Protein AF-A0A2D4YBF6-F1 (afdb_monomer_lite)

Sequence (175 aa):
MKSFKNYISFLILFTAMVSFMSCEDDNNDQEEQVFDCCGNTSLDNLDVNNLDESLGEIVPHEVITVNGDAINDRFFPTNIQFYPNNQVTIFNSNDEIVFSETGYGQNGVIFPDNPNSTSLPEGTYRYIIVVENEQTYVNNGFFCLIKPYNIDDLPEYEGQFTTCVAASQFDPFLL

Structure (mmCIF, N/CA/C/O backbone):
data_AF-A0A2D4YBF6-F1
#
_entry.id   AF-A0A2D4YBF6-F1
#
loop_
_atom_site.group_PDB
_atom_site.id
_atom_site.type_symbol
_atom_site.label_atom_id
_atom_site.label_alt_id
_atom_site.label_comp_id
_atom_site.label_asym_id
_atom_site.label_entity_id
_atom_site.label_seq_id
_atom_site.pdbx_PDB_ins_code
_atom_site.Cartn_x
_atom_site.Cartn_y
_atom_site.Cartn_z
_atom_site.occupancy
_atom_site.B_iso_or_equiv
_atom_site.auth_seq_id
_atom_site.auth_comp_id
_atom_site.auth_asym_id
_atom_site.auth_atom_id
_atom_site.pdbx_PDB_model_num
ATOM 1 N N . MET A 1 1 ? 87.643 26.009 9.757 1.00 39.69 1 MET A N 1
ATOM 2 C CA . MET A 1 1 ? 87.186 24.659 9.367 1.00 39.69 1 MET A CA 1
ATOM 3 C C . MET A 1 1 ? 85.658 24.690 9.305 1.00 39.69 1 MET A C 1
ATOM 5 O O . MET A 1 1 ? 85.047 24.927 10.329 1.00 39.69 1 MET A O 1
ATOM 9 N N . LYS A 1 2 ? 85.106 24.610 8.084 1.00 36.03 2 LYS A N 1
ATOM 10 C CA . LYS A 1 2 ? 83.698 24.404 7.658 1.00 36.03 2 LYS A CA 1
ATOM 11 C C . LYS A 1 2 ? 82.536 25.044 8.463 1.00 36.03 2 LYS A C 1
ATOM 13 O O . LYS A 1 2 ? 82.093 24.515 9.469 1.00 36.03 2 LYS A O 1
ATOM 18 N N . SER A 1 3 ? 82.041 26.150 7.888 1.00 33.44 3 SER A N 1
ATOM 19 C CA . SER A 1 3 ? 80.647 26.623 7.723 1.00 33.44 3 SER A CA 1
ATOM 20 C C . SER A 1 3 ? 79.545 26.022 8.616 1.00 33.44 3 SER A C 1
ATOM 22 O O . SER A 1 3 ? 79.173 24.857 8.479 1.00 33.44 3 SER A O 1
ATOM 24 N N . PHE A 1 4 ? 78.961 26.886 9.454 1.00 42.16 4 PHE A N 1
ATOM 25 C CA . PHE A 1 4 ? 77.664 26.694 10.105 1.00 42.16 4 PHE A CA 1
ATOM 26 C C . PHE A 1 4 ? 76.527 27.092 9.152 1.00 42.16 4 PHE A C 1
ATOM 28 O O . PHE A 1 4 ? 76.627 28.078 8.424 1.00 42.16 4 PHE A O 1
ATOM 35 N N . LYS A 1 5 ? 75.473 26.273 9.155 1.00 40.56 5 LYS A N 1
ATOM 36 C CA . LYS A 1 5 ? 74.318 26.292 8.251 1.00 40.56 5 LYS A CA 1
ATOM 37 C C . LYS A 1 5 ? 73.504 27.592 8.329 1.00 40.56 5 LYS A C 1
ATOM 39 O O . LYS A 1 5 ? 73.222 28.093 9.413 1.00 40.56 5 LYS A O 1
ATOM 44 N N . ASN A 1 6 ? 73.087 28.054 7.150 1.00 41.19 6 ASN A N 1
ATOM 45 C CA . ASN A 1 6 ? 72.164 29.160 6.914 1.00 41.19 6 ASN A CA 1
ATOM 46 C C . ASN A 1 6 ? 70.752 28.846 7.443 1.00 41.19 6 ASN A C 1
ATOM 48 O O . ASN A 1 6 ? 70.200 27.784 7.158 1.00 41.19 6 ASN A O 1
ATOM 52 N N . TYR A 1 7 ? 70.171 29.811 8.155 1.00 51.34 7 TYR A N 1
ATOM 53 C CA . TYR A 1 7 ? 68.724 30.023 8.264 1.00 51.34 7 TYR A CA 1
ATOM 54 C C . TYR A 1 7 ? 68.266 30.936 7.111 1.00 51.34 7 TYR A C 1
ATOM 56 O O . TYR A 1 7 ? 69.125 31.584 6.516 1.00 51.34 7 TYR A O 1
ATOM 64 N N . ILE A 1 8 ? 66.940 31.054 6.897 1.00 42.12 8 ILE A N 1
ATOM 65 C CA . ILE A 1 8 ? 66.211 31.871 5.885 1.00 42.12 8 ILE A CA 1
ATOM 66 C C . ILE A 1 8 ? 65.865 31.021 4.647 1.00 42.12 8 ILE A C 1
ATOM 68 O O . ILE A 1 8 ? 66.748 30.436 4.043 1.00 42.12 8 ILE A O 1
ATOM 72 N N . SER A 1 9 ? 64.633 30.897 4.159 1.00 37.25 9 SER A N 1
ATOM 73 C CA . SER A 1 9 ? 63.312 31.382 4.554 1.00 37.25 9 SER A CA 1
ATOM 74 C C . SER A 1 9 ? 62.290 30.563 3.753 1.00 37.25 9 SER A C 1
ATOM 76 O O . SER A 1 9 ? 62.591 30.065 2.674 1.00 37.25 9 SER A O 1
ATOM 78 N N . PHE A 1 10 ? 61.107 30.436 4.338 1.00 46.28 10 PHE A N 1
ATOM 79 C CA . PHE A 1 10 ? 59.821 30.025 3.784 1.00 46.28 10 PHE A CA 1
ATOM 80 C C . PHE A 1 10 ? 59.633 30.048 2.252 1.00 46.28 10 PHE A C 1
ATOM 82 O O . PHE A 1 10 ? 60.008 31.012 1.588 1.00 46.28 10 PHE A O 1
ATOM 89 N N . LEU A 1 11 ? 58.819 29.074 1.810 1.00 47.69 11 LEU A N 1
ATOM 90 C CA . LEU A 1 11 ? 57.815 29.161 0.736 1.00 47.69 11 LEU A CA 1
ATOM 91 C C . LEU A 1 11 ? 58.164 28.513 -0.618 1.00 47.69 11 LEU A C 1
ATOM 93 O O . LEU A 1 11 ? 58.415 29.230 -1.575 1.00 47.69 11 LEU A O 1
ATOM 97 N N . ILE A 1 12 ? 58.026 27.182 -0.744 1.00 48.16 12 ILE A N 1
ATOM 98 C CA . ILE A 1 12 ? 57.560 26.554 -1.999 1.00 48.16 12 ILE A CA 1
ATOM 99 C C . ILE A 1 12 ? 56.616 25.385 -1.662 1.00 48.16 12 ILE A C 1
ATOM 101 O O . ILE A 1 12 ? 57.020 24.376 -1.093 1.00 48.16 12 ILE A O 1
ATOM 105 N N . LEU A 1 13 ? 55.343 25.622 -1.984 1.00 45.34 13 LEU A N 1
ATOM 106 C CA . LEU A 1 13 ? 54.202 24.723 -2.173 1.00 45.34 13 LEU A CA 1
ATOM 107 C C . LEU A 1 13 ? 54.447 23.209 -2.016 1.00 45.34 13 LEU A C 1
ATOM 109 O O . LEU A 1 13 ? 55.104 22.569 -2.836 1.00 45.34 13 LEU A O 1
ATOM 113 N N . PHE A 1 14 ? 53.765 22.626 -1.030 1.00 47.22 14 PHE A N 1
ATOM 114 C CA . PHE A 1 14 ? 53.514 21.193 -0.920 1.00 47.22 14 PHE A CA 1
ATOM 115 C C . PHE A 1 14 ? 52.507 20.789 -2.010 1.00 47.22 14 PHE A C 1
ATOM 117 O O . PHE A 1 14 ? 51.302 20.745 -1.775 1.00 47.22 14 PHE A O 1
ATOM 124 N N . THR A 1 15 ? 52.979 20.554 -3.235 1.00 44.25 15 THR A N 1
ATOM 125 C CA . THR A 1 15 ? 52.181 19.819 -4.222 1.00 44.25 15 THR A CA 1
ATOM 126 C C . THR A 1 15 ? 52.296 18.348 -3.861 1.00 44.25 15 THR A C 1
ATOM 128 O O . THR A 1 15 ? 53.239 17.656 -4.235 1.00 44.25 15 THR A O 1
ATOM 131 N N . ALA A 1 16 ? 51.358 17.888 -3.034 1.00 44.03 16 ALA A N 1
ATOM 132 C CA . ALA A 1 16 ? 51.121 16.468 -2.879 1.00 44.03 16 ALA A CA 1
ATOM 133 C C . ALA A 1 16 ? 50.748 15.942 -4.267 1.00 44.03 16 ALA A C 1
ATOM 135 O O . ALA A 1 16 ? 49.654 16.192 -4.770 1.00 44.03 16 ALA A O 1
ATOM 136 N N . MET A 1 17 ? 51.698 15.264 -4.902 1.00 53.59 17 MET A N 1
ATOM 137 C CA . MET A 1 17 ? 51.442 14.364 -6.011 1.00 53.59 17 MET A CA 1
ATOM 138 C C . MET A 1 17 ? 50.636 13.206 -5.413 1.00 53.59 17 MET A C 1
ATOM 140 O O . MET A 1 17 ? 51.180 12.169 -5.044 1.00 53.59 17 MET A O 1
ATOM 144 N N . VAL A 1 18 ? 49.343 13.447 -5.184 1.00 54.97 18 VAL A N 1
ATOM 145 C CA . VAL A 1 18 ? 48.384 12.383 -4.931 1.00 54.97 18 VAL A CA 1
ATOM 146 C C . VAL A 1 18 ? 48.296 11.671 -6.261 1.00 54.97 18 VAL A C 1
ATOM 148 O O . VAL A 1 18 ? 47.788 12.213 -7.240 1.00 54.97 18 VAL A O 1
ATOM 151 N N . SER A 1 19 ? 48.917 10.503 -6.312 1.00 42.84 19 SER A N 1
ATOM 152 C CA . SER A 1 19 ? 48.722 9.538 -7.371 1.00 42.84 19 SER A CA 1
ATOM 153 C C . SER A 1 19 ? 47.216 9.367 -7.535 1.00 42.84 19 SER A C 1
ATOM 155 O O . SER A 1 19 ? 46.571 8.736 -6.699 1.00 42.84 19 SER A O 1
ATOM 157 N N . PHE A 1 20 ? 46.644 9.964 -8.579 1.00 49.72 20 PHE A N 1
ATOM 158 C CA . PHE A 1 20 ? 45.359 9.529 -9.093 1.00 49.72 20 PHE A CA 1
ATOM 159 C C . PHE A 1 20 ? 45.615 8.135 -9.650 1.00 49.72 20 PHE A C 1
ATOM 161 O O . PHE A 1 20 ? 45.983 7.967 -10.809 1.00 49.72 20 PHE A O 1
ATOM 168 N N . MET A 1 21 ? 45.521 7.134 -8.778 1.00 52.31 21 MET A N 1
ATOM 169 C CA . MET A 1 21 ? 45.167 5.804 -9.223 1.00 52.31 21 MET A CA 1
ATOM 170 C C . MET A 1 21 ? 43.719 5.946 -9.687 1.00 52.31 21 MET A C 1
ATOM 172 O O . MET A 1 21 ? 42.789 5.904 -8.887 1.00 52.31 21 MET A O 1
ATOM 176 N N . SER A 1 22 ? 43.547 6.266 -10.965 1.00 46.06 22 SER A N 1
ATOM 177 C CA . SER A 1 22 ? 42.303 6.013 -11.665 1.00 46.06 22 SER A CA 1
ATOM 178 C C . SER A 1 22 ? 42.103 4.503 -11.619 1.00 46.06 22 SER A C 1
ATOM 180 O O . SER A 1 22 ? 42.799 3.769 -12.320 1.00 46.06 22 SER A O 1
ATOM 182 N N . CYS A 1 23 ? 41.220 4.027 -10.742 1.00 45.56 23 CYS A N 1
ATOM 183 C CA . CYS A 1 23 ? 40.587 2.745 -10.998 1.00 45.56 23 CYS A CA 1
ATOM 184 C C . CYS A 1 23 ? 39.678 2.974 -12.203 1.00 45.56 23 CYS A C 1
ATOM 186 O O . CYS A 1 23 ? 38.639 3.619 -12.103 1.00 45.56 23 CYS A O 1
ATOM 188 N N . GLU A 1 24 ? 40.156 2.537 -13.357 1.00 54.66 24 GLU A N 1
ATOM 189 C CA . GLU A 1 24 ? 39.341 2.284 -14.533 1.00 54.66 24 GLU A CA 1
ATOM 190 C C . GLU A 1 24 ? 38.717 0.907 -14.281 1.00 54.66 24 GLU A C 1
ATOM 192 O O . GLU A 1 24 ? 39.282 -0.122 -14.642 1.00 54.66 24 GLU A O 1
ATOM 197 N N . ASP A 1 25 ? 37.636 0.894 -13.496 1.00 43.97 25 ASP A N 1
ATOM 198 C CA . ASP A 1 25 ? 36.780 -0.281 -13.341 1.00 43.97 25 ASP A CA 1
ATOM 199 C C . ASP A 1 25 ? 35.767 -0.239 -14.487 1.00 43.97 25 ASP A C 1
ATOM 201 O O . ASP A 1 25 ? 34.694 0.353 -14.378 1.00 43.97 25 ASP A O 1
ATOM 205 N N . ASP A 1 26 ? 36.128 -0.862 -15.608 1.00 53.78 26 ASP A N 1
ATOM 206 C CA . ASP A 1 26 ? 35.169 -1.329 -16.613 1.00 53.78 26 ASP A CA 1
ATOM 207 C C . ASP A 1 26 ? 34.427 -2.557 -16.054 1.00 53.78 26 ASP A C 1
ATOM 209 O O . ASP A 1 26 ? 34.477 -3.650 -16.615 1.00 53.78 26 ASP A O 1
ATOM 213 N N . ASN A 1 27 ? 33.736 -2.389 -14.927 1.00 47.62 27 ASN A N 1
ATOM 214 C CA . ASN A 1 27 ? 32.741 -3.350 -14.485 1.00 47.62 27 ASN A CA 1
ATOM 215 C C . ASN A 1 27 ? 31.390 -2.723 -14.791 1.00 47.62 27 ASN A C 1
ATOM 217 O O . ASN A 1 27 ? 30.869 -1.897 -14.044 1.00 47.62 27 ASN A O 1
ATOM 221 N N . ASN A 1 28 ? 30.820 -3.119 -15.926 1.00 47.56 28 ASN A N 1
ATOM 222 C CA . ASN A 1 28 ? 29.382 -3.035 -16.138 1.00 47.56 28 ASN A CA 1
ATOM 223 C C . ASN A 1 28 ? 28.706 -4.089 -15.242 1.00 47.56 28 ASN A C 1
ATOM 225 O O . ASN A 1 28 ? 28.051 -5.003 -15.735 1.00 47.56 28 ASN A O 1
ATOM 229 N N . ASP A 1 29 ? 28.933 -3.990 -13.933 1.00 51.31 29 ASP A N 1
ATOM 230 C CA . ASP A 1 29 ? 28.129 -4.657 -12.929 1.00 51.31 29 ASP A CA 1
ATOM 231 C C . ASP A 1 29 ? 26.875 -3.793 -12.835 1.00 51.31 29 ASP A C 1
ATOM 233 O O . ASP A 1 29 ? 26.827 -2.795 -12.117 1.00 51.31 29 ASP A O 1
ATOM 237 N N . GLN A 1 30 ? 25.890 -4.103 -13.680 1.00 54.91 30 GLN A N 1
ATOM 238 C CA . GLN A 1 30 ? 24.524 -3.654 -13.447 1.00 54.91 30 GLN A CA 1
ATOM 239 C C . GLN A 1 30 ? 24.183 -4.162 -12.043 1.00 54.91 30 GLN A C 1
ATOM 241 O O . GLN A 1 30 ? 24.070 -5.370 -11.842 1.00 54.91 30 GLN A O 1
ATOM 246 N N . GLU A 1 31 ? 24.155 -3.267 -11.057 1.00 56.97 31 GLU A N 1
ATOM 247 C CA . GLU A 1 31 ? 23.721 -3.590 -9.703 1.00 56.97 31 GLU A CA 1
ATOM 248 C C . GLU A 1 31 ? 22.259 -4.025 -9.829 1.00 56.97 31 GLU A C 1
ATOM 250 O O . GLU A 1 31 ? 21.370 -3.202 -10.040 1.00 56.97 31 GLU A O 1
ATOM 255 N N . GLU A 1 32 ? 22.037 -5.338 -9.862 1.00 63.75 32 GLU A N 1
ATOM 256 C CA . GLU A 1 32 ? 20.716 -5.919 -10.052 1.00 63.75 32 GLU A CA 1
ATOM 257 C C . GLU A 1 32 ? 19.826 -5.435 -8.909 1.00 63.75 32 GLU A C 1
ATOM 259 O O . GLU A 1 32 ? 20.161 -5.598 -7.730 1.00 63.75 32 GLU A O 1
ATOM 264 N N . GLN A 1 33 ? 18.728 -4.758 -9.250 1.00 67.25 33 GLN A N 1
ATOM 265 C CA . GLN A 1 33 ? 17.825 -4.210 -8.253 1.00 67.25 33 GLN A CA 1
ATOM 266 C C . GLN A 1 33 ? 17.085 -5.374 -7.589 1.00 67.25 33 GLN A C 1
ATOM 268 O O . GLN A 1 33 ? 16.104 -5.894 -8.106 1.00 67.25 33 GLN A O 1
ATOM 273 N N . VAL A 1 34 ? 17.587 -5.804 -6.436 1.00 78.62 34 VAL A N 1
ATOM 274 C CA . VAL A 1 34 ? 16.961 -6.852 -5.635 1.00 78.62 34 VAL A CA 1
ATOM 275 C C . VAL A 1 34 ? 15.820 -6.237 -4.823 1.00 78.62 34 VAL A C 1
ATOM 277 O O . VAL A 1 34 ? 16.038 -5.386 -3.956 1.00 78.62 34 VAL A O 1
ATOM 280 N N . PHE A 1 35 ? 14.597 -6.668 -5.109 1.00 82.38 35 PHE A N 1
ATOM 281 C CA . PHE A 1 35 ? 13.375 -6.228 -4.452 1.00 82.38 35 PHE A CA 1
ATOM 282 C C . PHE A 1 35 ? 13.049 -7.093 -3.229 1.00 82.38 35 PHE A C 1
ATOM 284 O O . PHE A 1 35 ? 12.960 -8.320 -3.312 1.00 82.38 35 PHE A O 1
ATOM 291 N N . ASP A 1 36 ? 12.799 -6.438 -2.095 1.00 85.56 36 ASP A N 1
ATOM 292 C CA . ASP A 1 36 ? 12.441 -7.082 -0.826 1.00 85.56 36 ASP A CA 1
ATOM 293 C C . ASP A 1 36 ? 10.949 -6.909 -0.513 1.00 85.56 36 ASP A C 1
ATOM 295 O O . ASP A 1 36 ? 10.547 -6.113 0.333 1.00 85.56 36 ASP A O 1
ATOM 299 N N . CYS A 1 37 ? 10.106 -7.632 -1.248 1.00 85.06 37 CYS A N 1
ATOM 300 C CA . CYS A 1 37 ? 8.650 -7.446 -1.234 1.00 85.06 37 CYS A CA 1
ATOM 301 C C . CYS A 1 37 ? 7.944 -7.995 0.008 1.00 85.06 37 CYS A C 1
ATOM 303 O O . CYS A 1 37 ? 6.777 -7.704 0.227 1.00 85.06 37 CYS A O 1
ATOM 305 N N . CYS A 1 38 ? 8.640 -8.794 0.807 1.00 78.12 38 CYS A N 1
ATOM 306 C CA . CYS A 1 38 ? 8.123 -9.486 1.989 1.00 78.12 38 CYS A CA 1
ATOM 307 C C . CYS A 1 38 ? 9.140 -9.462 3.131 1.00 78.12 38 CYS A C 1
ATOM 309 O O . CYS A 1 38 ? 9.149 -10.355 3.982 1.00 78.12 38 CYS A O 1
ATOM 311 N N . GLY A 1 39 ? 10.045 -8.482 3.115 1.00 71.50 39 GLY A N 1
ATOM 312 C CA . GLY A 1 39 ? 11.054 -8.346 4.149 1.00 71.50 39 GLY A CA 1
ATOM 313 C C . GLY A 1 39 ? 10.421 -8.353 5.538 1.00 71.50 39 GLY A C 1
ATOM 314 O O . GLY A 1 39 ? 9.328 -7.830 5.759 1.00 71.50 39 GLY A O 1
ATOM 315 N N . ASN A 1 40 ? 11.120 -8.927 6.508 1.00 64.44 40 ASN A N 1
ATOM 316 C CA . ASN A 1 40 ? 10.745 -8.697 7.897 1.00 64.44 40 ASN A CA 1
ATOM 317 C C . ASN A 1 40 ? 11.258 -7.315 8.293 1.00 64.44 40 ASN A C 1
ATOM 319 O O . ASN A 1 40 ? 12.393 -6.939 7.974 1.00 64.44 40 ASN A O 1
ATOM 323 N N . THR A 1 41 ? 10.441 -6.538 8.990 1.00 63.34 41 THR A N 1
ATOM 324 C CA . THR A 1 41 ? 10.904 -5.244 9.481 1.00 63.34 41 THR A CA 1
ATOM 325 C C . THR A 1 41 ? 11.733 -5.477 10.743 1.00 63.34 41 THR A C 1
ATOM 327 O O . THR A 1 41 ? 11.435 -6.329 11.570 1.00 63.34 41 THR A O 1
ATOM 330 N N . SER A 1 42 ? 12.736 -4.644 11.025 1.00 59.31 42 SER A N 1
ATOM 331 C CA . SER A 1 42 ? 13.302 -4.620 12.393 1.00 59.31 42 SER A CA 1
ATOM 332 C C . SER A 1 42 ? 12.287 -4.124 13.452 1.00 59.31 42 SER A C 1
ATOM 334 O O . SER A 1 42 ? 12.627 -4.004 14.630 1.00 59.31 42 SER A O 1
ATOM 336 N N . LEU A 1 43 ? 11.051 -3.823 13.030 1.00 61.00 43 LEU A N 1
ATOM 337 C CA . LEU A 1 43 ? 9.900 -3.425 13.827 1.00 61.00 43 LEU A CA 1
ATOM 338 C C . LEU A 1 43 ? 8.886 -4.565 14.014 1.00 61.00 43 LEU A C 1
ATOM 340 O O . LEU A 1 43 ? 7.778 -4.282 14.451 1.00 61.00 43 LEU A O 1
ATOM 344 N N . ASP A 1 44 ? 9.250 -5.835 13.808 1.00 61.31 44 ASP A N 1
ATOM 345 C CA . ASP A 1 44 ? 8.368 -6.985 14.101 1.00 61.31 44 ASP A CA 1
ATOM 346 C C . ASP A 1 44 ? 7.812 -6.965 15.549 1.00 61.31 44 ASP A C 1
ATOM 348 O O . ASP A 1 44 ? 6.771 -7.537 15.851 1.00 61.31 44 ASP A O 1
ATOM 352 N N . ASN A 1 45 ? 8.471 -6.241 16.463 1.00 61.97 45 ASN A N 1
ATOM 353 C CA . ASN A 1 45 ? 7.992 -6.003 17.831 1.00 61.97 45 ASN A CA 1
ATOM 354 C C . ASN A 1 45 ? 6.848 -4.967 17.949 1.00 61.97 45 ASN A C 1
ATOM 356 O O . ASN A 1 45 ? 6.389 -4.713 19.064 1.00 61.97 45 ASN A O 1
ATOM 360 N N . LEU A 1 46 ? 6.442 -4.314 16.855 1.00 72.56 46 LEU A N 1
ATOM 361 C CA . LEU A 1 46 ? 5.321 -3.370 16.804 1.00 72.56 46 LEU A CA 1
ATOM 362 C C . LEU A 1 46 ? 4.025 -3.994 16.299 1.00 72.56 46 LEU A C 1
ATOM 364 O O . LEU A 1 46 ? 2.983 -3.362 16.465 1.00 72.56 46 LEU A O 1
ATOM 368 N N . ASP A 1 47 ? 4.068 -5.184 15.701 1.00 81.69 47 ASP A N 1
ATOM 369 C CA . ASP A 1 47 ? 2.845 -5.837 15.257 1.00 81.69 47 ASP A CA 1
ATOM 370 C C . ASP A 1 47 ? 1.973 -6.194 16.459 1.00 81.69 47 ASP A C 1
ATOM 372 O O . ASP A 1 47 ? 2.404 -6.807 17.441 1.00 81.69 47 ASP A O 1
ATOM 376 N N . VAL A 1 48 ? 0.709 -5.795 16.373 1.00 85.69 48 VAL A N 1
ATOM 377 C CA . VAL A 1 48 ? -0.301 -6.079 17.384 1.00 85.69 48 VAL A CA 1
ATOM 378 C C . VAL A 1 48 ? -1.492 -6.681 16.665 1.00 85.69 48 VAL A C 1
ATOM 380 O O . VAL A 1 48 ? -2.299 -5.956 16.088 1.00 85.69 48 VAL A O 1
ATOM 383 N N . ASN A 1 49 ? -1.623 -8.009 16.721 1.00 83.25 49 ASN A N 1
ATOM 384 C CA . ASN A 1 49 ? -2.813 -8.682 16.213 1.00 83.25 49 ASN A CA 1
ATOM 385 C C . ASN A 1 49 ? -3.845 -8.910 17.329 1.00 83.25 49 ASN A C 1
ATOM 387 O O . ASN A 1 49 ? -3.873 -9.952 17.985 1.00 83.25 49 ASN A O 1
ATOM 391 N N . ASN A 1 50 ? -4.673 -7.898 17.568 1.00 83.31 50 ASN A N 1
ATOM 392 C CA . ASN A 1 50 ? -5.814 -7.946 18.485 1.00 83.31 50 ASN A CA 1
ATOM 393 C C . ASN A 1 50 ? -7.123 -7.507 17.809 1.00 83.31 50 ASN A C 1
ATOM 395 O O . ASN A 1 50 ? -8.071 -7.094 18.484 1.00 83.31 50 ASN A O 1
ATOM 399 N N . LEU A 1 51 ? -7.144 -7.549 16.476 1.00 85.00 51 LEU A N 1
ATOM 400 C CA . LEU A 1 51 ? -8.292 -7.143 15.692 1.00 85.00 51 LEU A CA 1
ATOM 401 C C . LEU A 1 51 ? -9.440 -8.128 15.922 1.00 85.00 51 LEU A C 1
ATOM 403 O O . LEU A 1 51 ? -9.238 -9.338 16.017 1.00 85.00 51 LEU A O 1
ATOM 407 N N . ASP A 1 52 ? -10.666 -7.615 15.987 1.00 83.31 52 ASP A N 1
ATOM 408 C CA . ASP A 1 52 ? -11.835 -8.472 15.821 1.00 83.31 52 ASP A CA 1
ATOM 409 C C . ASP A 1 52 ? -11.922 -8.890 14.345 1.00 83.31 52 ASP A C 1
ATOM 411 O O . ASP A 1 52 ? -12.430 -8.161 13.489 1.00 83.31 52 ASP A O 1
ATOM 415 N N . GLU A 1 53 ? -11.379 -10.067 14.046 1.00 83.38 53 GLU A N 1
ATOM 416 C CA . GLU A 1 53 ? -11.349 -10.670 12.710 1.00 83.38 53 GLU A CA 1
ATOM 417 C C . GLU A 1 53 ? -12.693 -11.307 12.307 1.00 83.38 53 GLU A C 1
ATOM 419 O O . GLU A 1 53 ? -12.770 -12.012 11.302 1.00 83.38 53 GLU A O 1
ATOM 424 N N . SER A 1 54 ? -13.793 -11.062 13.036 1.00 88.06 54 SER A N 1
ATOM 425 C CA . SER A 1 54 ? -15.123 -11.559 12.642 1.00 88.06 54 SER A CA 1
ATOM 426 C C . SER A 1 54 ? -15.590 -11.052 11.270 1.00 88.06 54 SER A C 1
ATOM 428 O O . SER A 1 54 ? -16.425 -11.696 10.632 1.00 88.06 54 SER A O 1
ATOM 430 N N . LEU A 1 55 ? -15.034 -9.928 10.802 1.00 88.12 55 LEU A N 1
ATOM 431 C CA . LEU A 1 55 ? -15.243 -9.376 9.458 1.00 88.12 55 LEU A CA 1
ATOM 432 C C . LEU A 1 55 ? -14.192 -9.848 8.433 1.00 88.12 55 LEU A C 1
ATOM 434 O O . LEU A 1 55 ? -14.359 -9.598 7.240 1.00 88.12 55 LEU A O 1
ATOM 438 N N . GLY A 1 56 ? -13.159 -10.564 8.882 1.00 90.81 56 GLY A N 1
ATOM 439 C CA . GLY A 1 56 ? -12.064 -11.104 8.081 1.00 90.81 56 GLY A CA 1
ATOM 440 C C . GLY A 1 56 ? -10.700 -10.505 8.435 1.00 90.81 56 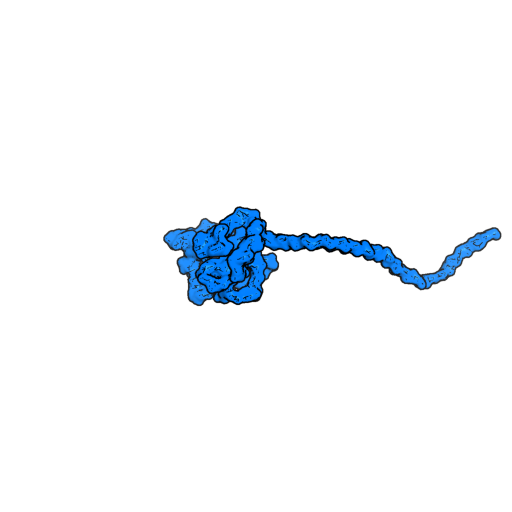GLY A C 1
ATOM 441 O O . GLY A 1 56 ? -10.588 -9.327 8.750 1.00 90.81 56 GLY A O 1
ATOM 442 N N . GLU A 1 57 ? -9.651 -11.319 8.341 1.00 90.88 57 GLU A N 1
ATOM 443 C CA . GLU A 1 57 ? -8.263 -10.892 8.556 1.00 90.88 57 GLU A CA 1
ATOM 444 C C . GLU A 1 57 ? -7.823 -9.866 7.498 1.00 90.88 57 GLU A C 1
ATOM 446 O O . GLU A 1 57 ? -8.163 -10.004 6.316 1.00 90.88 57 GLU A O 1
ATOM 451 N N . ILE A 1 58 ? -7.064 -8.849 7.923 1.00 93.06 58 ILE A N 1
ATOM 452 C CA . ILE A 1 58 ? -6.413 -7.905 7.011 1.00 93.06 58 ILE A CA 1
ATOM 453 C C . ILE A 1 58 ? -5.141 -8.555 6.469 1.00 93.06 58 ILE A C 1
ATOM 455 O O . ILE A 1 58 ? -4.196 -8.776 7.222 1.00 93.06 58 ILE A O 1
ATOM 459 N N . VAL A 1 59 ? -5.109 -8.817 5.160 1.00 91.62 59 VAL A N 1
ATOM 460 C CA . VAL A 1 59 ? -3.975 -9.480 4.492 1.00 91.62 59 VAL A CA 1
ATOM 461 C C . VAL A 1 59 ? -3.421 -8.583 3.383 1.00 91.62 59 VAL A C 1
ATOM 463 O O . VAL A 1 59 ? -4.062 -8.446 2.335 1.00 91.62 59 VAL A O 1
ATOM 466 N N . PRO A 1 60 ? -2.265 -7.932 3.596 1.00 90.81 60 PRO A N 1
ATOM 467 C CA . PRO A 1 60 ? -1.575 -7.153 2.569 1.00 90.81 60 PRO A CA 1
ATOM 468 C C . PRO A 1 60 ? -1.068 -8.021 1.413 1.00 90.81 60 PRO A C 1
ATOM 470 O O . PRO A 1 60 ? -0.759 -9.196 1.593 1.00 90.81 60 PRO A O 1
ATOM 473 N N . HIS A 1 61 ? -0.986 -7.434 0.220 1.00 87.31 61 HIS A N 1
ATOM 474 C CA . HIS A 1 61 ? -0.399 -8.083 -0.952 1.00 87.31 61 HIS A CA 1
ATOM 475 C C . HIS A 1 61 ? 1.065 -7.675 -1.097 1.00 87.31 61 HIS A C 1
ATOM 477 O O . HIS A 1 61 ? 1.401 -6.506 -0.918 1.00 87.31 61 HIS A O 1
ATOM 483 N N . GLU A 1 62 ? 1.911 -8.639 -1.447 1.00 87.19 62 GLU A N 1
ATOM 484 C CA . GLU A 1 62 ? 3.365 -8.467 -1.507 1.00 87.19 62 GLU A CA 1
ATOM 485 C C . GLU A 1 62 ? 3.811 -7.692 -2.752 1.00 87.19 62 GLU A C 1
ATOM 487 O O . GLU A 1 62 ? 4.848 -7.041 -2.728 1.00 87.19 62 GLU A O 1
ATOM 492 N N . VAL A 1 63 ? 3.045 -7.720 -3.848 1.00 88.25 63 VAL A N 1
ATOM 493 C CA . VAL A 1 63 ? 3.397 -7.015 -5.091 1.00 88.25 63 VAL A CA 1
ATOM 494 C C . VAL A 1 63 ? 2.171 -6.385 -5.731 1.00 88.25 63 VAL A C 1
ATOM 496 O O . VAL A 1 63 ? 1.082 -6.961 -5.727 1.00 88.25 63 VAL A O 1
ATOM 499 N N . ILE A 1 64 ? 2.381 -5.195 -6.286 1.00 90.06 64 ILE A N 1
ATOM 500 C CA . ILE A 1 64 ? 1.437 -4.476 -7.132 1.00 90.06 64 ILE A CA 1
ATOM 501 C C . ILE A 1 64 ? 2.078 -4.190 -8.493 1.00 90.06 64 ILE A C 1
ATOM 503 O O . ILE A 1 64 ? 3.271 -3.891 -8.586 1.00 90.06 64 ILE A O 1
ATOM 507 N N . THR A 1 65 ? 1.267 -4.245 -9.537 1.00 88.88 65 THR A N 1
ATOM 508 C CA . THR A 1 65 ? 1.637 -4.123 -10.953 1.00 88.88 65 THR A CA 1
ATOM 509 C C . THR A 1 65 ? 0.928 -2.909 -11.524 1.00 88.88 65 THR A C 1
ATOM 511 O O . THR A 1 65 ? -0.207 -2.958 -11.967 1.00 88.88 65 THR A O 1
ATOM 514 N N . VAL A 1 66 ? 1.587 -1.759 -11.458 1.00 89.50 66 VAL A N 1
ATOM 515 C CA . VAL A 1 66 ? 0.996 -0.454 -11.778 1.00 89.50 66 VAL A CA 1
ATOM 516 C C . VAL A 1 66 ? 1.082 -0.240 -13.297 1.00 89.50 66 VAL A C 1
ATOM 518 O O . VAL A 1 66 ? 1.903 0.540 -13.785 1.00 89.50 66 VAL A O 1
ATOM 521 N N . ASN A 1 67 ? 0.281 -1.011 -14.041 1.00 85.75 67 ASN A N 1
ATOM 522 C CA . ASN A 1 67 ? 0.291 -1.122 -15.507 1.00 85.75 67 ASN A CA 1
ATOM 523 C C . ASN A 1 67 ? -1.042 -0.686 -16.165 1.00 85.75 67 ASN A C 1
ATOM 525 O O . ASN A 1 67 ? -1.117 -0.542 -17.387 1.00 85.75 67 ASN A O 1
ATOM 529 N N . GLY A 1 68 ? -2.083 -0.432 -15.367 1.00 87.25 68 GLY A N 1
ATOM 530 C CA . GLY A 1 68 ? -3.376 0.082 -15.804 1.00 87.25 68 GLY A CA 1
ATOM 531 C C . GLY A 1 68 ? -4.361 -0.959 -16.346 1.00 87.25 68 GLY A C 1
ATOM 532 O O . GLY A 1 68 ? -5.337 -0.558 -16.991 1.00 87.25 68 GLY A O 1
ATOM 533 N N . ASP A 1 69 ? -4.149 -2.259 -16.120 1.00 86.50 69 ASP A N 1
ATOM 534 C CA . ASP A 1 69 ? -5.057 -3.334 -16.556 1.00 86.50 69 ASP A CA 1
ATOM 535 C C . ASP A 1 69 ? -6.199 -3.654 -15.563 1.00 86.50 69 ASP A C 1
ATOM 537 O O . ASP A 1 69 ? -7.077 -4.474 -15.853 1.00 86.50 69 ASP A O 1
ATOM 541 N N . ALA A 1 70 ? -6.245 -2.926 -14.442 1.00 87.50 70 ALA A N 1
ATOM 542 C CA . ALA A 1 70 ? -7.157 -3.054 -13.309 1.00 87.50 70 ALA A CA 1
ATOM 543 C C . ALA A 1 70 ? -6.958 -4.297 -12.420 1.00 87.50 70 ALA A C 1
ATOM 545 O O . ALA A 1 70 ? -7.778 -4.535 -11.526 1.00 87.50 70 ALA A O 1
ATOM 546 N N . ILE A 1 71 ? -5.884 -5.061 -12.610 1.00 86.94 71 ILE A N 1
ATOM 547 C CA . ILE A 1 71 ? -5.523 -6.235 -11.815 1.00 86.94 71 ILE A CA 1
ATOM 548 C C . ILE A 1 71 ? -4.254 -5.897 -11.033 1.00 86.94 71 ILE A C 1
ATOM 550 O O . ILE A 1 71 ? -3.268 -5.490 -11.615 1.00 86.94 71 ILE A O 1
ATOM 554 N N . ASN A 1 72 ? -4.284 -6.002 -9.699 1.00 87.94 72 ASN A N 1
ATOM 555 C CA . ASN A 1 72 ? -3.142 -5.683 -8.819 1.00 87.94 72 ASN A CA 1
ATOM 556 C C . ASN A 1 72 ? -2.468 -4.311 -9.032 1.00 87.94 72 ASN A C 1
ATOM 558 O O . ASN A 1 72 ? -1.441 -4.018 -8.435 1.00 87.94 72 ASN A O 1
ATOM 562 N N . ASP A 1 73 ? -3.130 -3.402 -9.738 1.00 90.56 73 ASP A N 1
ATOM 563 C CA . ASP A 1 73 ? -2.759 -2.004 -9.958 1.00 90.56 73 ASP A CA 1
ATOM 564 C C . ASP A 1 73 ? -2.675 -1.134 -8.688 1.00 90.56 73 ASP A C 1
ATOM 566 O O . ASP A 1 73 ? -2.397 0.071 -8.763 1.00 90.56 73 ASP A O 1
ATOM 570 N N . ARG A 1 74 ? -3.056 -1.683 -7.528 1.00 93.56 74 ARG A N 1
ATOM 571 C CA . ARG A 1 74 ? -3.224 -0.977 -6.254 1.00 93.56 74 ARG A CA 1
ATOM 572 C C . ARG A 1 74 ? -2.786 -1.833 -5.089 1.00 93.56 74 ARG A C 1
ATOM 574 O O . ARG A 1 74 ? -3.097 -3.018 -5.026 1.00 93.56 74 ARG A O 1
ATOM 581 N N . PHE A 1 75 ? -2.202 -1.183 -4.092 1.00 94.81 75 PHE A N 1
ATOM 582 C CA . PHE A 1 75 ? -2.002 -1.797 -2.791 1.00 94.81 75 PHE A CA 1
ATOM 583 C C . PHE A 1 75 ? -3.351 -1.845 -2.075 1.00 94.81 75 PHE A C 1
ATOM 585 O O . PHE A 1 75 ? -3.816 -0.838 -1.554 1.00 94.81 75 PHE A O 1
ATOM 592 N N . PHE A 1 76 ? -4.037 -2.981 -2.081 1.00 94.81 76 PHE A N 1
ATOM 593 C CA . PHE A 1 76 ? -5.352 -3.101 -1.450 1.00 94.81 76 PHE A CA 1
ATOM 594 C C . PHE A 1 76 ? -5.386 -4.320 -0.530 1.00 94.81 76 PHE A C 1
ATOM 596 O O . PHE A 1 76 ? -5.776 -5.393 -0.978 1.00 94.81 76 PHE A O 1
ATOM 603 N N . PRO A 1 77 ? -4.966 -4.183 0.743 1.00 94.75 77 PRO A N 1
ATOM 604 C CA . PRO A 1 77 ? -5.019 -5.289 1.688 1.00 94.75 77 PRO A CA 1
ATOM 605 C C . PRO A 1 77 ? -6.427 -5.883 1.762 1.00 94.75 77 PRO A C 1
ATOM 607 O O . PRO A 1 77 ? -7.422 -5.161 1.864 1.00 94.75 77 PRO A O 1
ATOM 610 N N . THR A 1 78 ? -6.517 -7.208 1.713 1.00 94.00 78 THR A N 1
ATOM 611 C CA . THR A 1 78 ? -7.793 -7.925 1.770 1.00 94.00 78 THR A CA 1
ATOM 612 C C . THR A 1 78 ? -8.549 -7.541 3.047 1.00 94.00 78 THR A C 1
ATOM 614 O O . THR A 1 78 ? -7.939 -7.374 4.096 1.00 94.00 78 THR A O 1
ATOM 617 N N . ASN A 1 79 ? -9.873 -7.378 2.957 1.00 95.12 79 ASN A N 1
ATOM 618 C CA . ASN A 1 79 ? -10.787 -7.020 4.057 1.00 95.12 79 ASN A CA 1
ATOM 619 C C . ASN A 1 79 ? -10.590 -5.643 4.719 1.00 95.12 79 ASN A C 1
ATOM 621 O O . ASN A 1 79 ? -11.410 -5.275 5.563 1.00 95.12 79 ASN A O 1
ATOM 625 N N . ILE A 1 80 ? -9.602 -4.829 4.323 1.00 95.44 80 ILE A N 1
ATOM 626 C CA . ILE A 1 80 ? -9.359 -3.512 4.944 1.00 95.44 80 ILE A CA 1
ATOM 627 C C . ILE A 1 80 ? -10.582 -2.584 4.888 1.00 95.44 80 ILE A C 1
ATOM 629 O O . ILE A 1 80 ? -10.817 -1.788 5.798 1.00 95.44 80 ILE A O 1
ATOM 633 N N . GLN A 1 81 ? -11.428 -2.739 3.865 1.00 94.88 81 GLN A N 1
ATOM 634 C CA . GLN A 1 81 ? -12.659 -1.974 3.695 1.00 94.88 81 GLN A CA 1
ATOM 635 C C . GLN A 1 81 ? -13.716 -2.227 4.784 1.00 94.88 81 GLN A C 1
ATOM 637 O O . GLN A 1 81 ? -14.668 -1.456 4.900 1.00 94.88 81 GLN A O 1
ATOM 642 N N . PHE A 1 82 ? -13.590 -3.295 5.572 1.00 94.25 82 PHE A N 1
ATOM 643 C CA . PHE A 1 82 ? -14.489 -3.566 6.695 1.00 94.25 82 PHE A CA 1
ATOM 644 C C . PHE A 1 82 ? -14.072 -2.847 7.983 1.00 94.25 82 PHE A C 1
ATOM 646 O O . PHE A 1 82 ? -14.846 -2.806 8.939 1.00 94.25 82 PHE A O 1
ATOM 653 N N . TYR A 1 83 ? -12.900 -2.208 7.982 1.00 94.25 83 TYR A N 1
ATOM 654 C CA . TYR A 1 83 ? -12.326 -1.499 9.120 1.00 94.25 83 TYR A CA 1
ATOM 655 C C . TYR A 1 83 ? -12.187 -0.004 8.801 1.00 94.25 83 TYR A C 1
ATOM 657 O O . TYR A 1 83 ? -11.081 0.468 8.565 1.00 94.25 83 TYR A O 1
ATOM 665 N N . PRO A 1 84 ? -13.278 0.786 8.768 1.00 93.81 84 PRO A N 1
ATOM 666 C CA . PRO A 1 84 ? -13.240 2.183 8.314 1.00 93.81 84 PRO A CA 1
ATOM 667 C C . PRO A 1 84 ? -12.414 3.118 9.214 1.00 93.81 84 PRO A C 1
ATOM 669 O O . PRO A 1 84 ? -11.996 4.178 8.757 1.00 93.81 84 PRO A O 1
ATOM 672 N N . ASN A 1 85 ? -12.138 2.721 10.460 1.00 94.62 85 ASN A N 1
ATOM 673 C CA . ASN A 1 85 ? -11.251 3.434 11.388 1.00 94.62 85 ASN A CA 1
ATOM 674 C C . ASN A 1 85 ? -9.782 3.003 11.222 1.00 94.62 85 ASN A C 1
ATOM 676 O O . ASN A 1 85 ? -9.058 2.839 12.205 1.00 94.62 85 ASN A O 1
ATOM 680 N N . ASN A 1 86 ? -9.360 2.739 9.986 1.00 96.44 86 ASN A N 1
ATOM 681 C CA . ASN A 1 86 ? -7.974 2.412 9.686 1.00 96.44 86 ASN A CA 1
ATOM 682 C C . ASN A 1 86 ? -7.172 3.669 9.314 1.00 96.44 86 ASN A C 1
ATOM 684 O O . ASN A 1 86 ? -7.732 4.663 8.846 1.00 96.44 86 ASN A O 1
ATOM 688 N N . GLN A 1 87 ? -5.857 3.598 9.480 1.00 97.38 87 GLN A N 1
ATOM 689 C CA . GLN A 1 87 ? -4.880 4.504 8.897 1.00 97.38 87 GLN A CA 1
ATOM 690 C C . GLN A 1 87 ? -3.824 3.674 8.176 1.00 97.38 87 GLN A C 1
ATOM 692 O O . GLN A 1 87 ? -3.277 2.731 8.746 1.00 97.38 87 GLN A O 1
ATOM 697 N N . VAL A 1 88 ? -3.512 4.056 6.941 1.00 97.88 88 VAL A N 1
ATOM 698 C CA . VAL A 1 88 ? -2.449 3.436 6.149 1.00 97.88 88 VAL A CA 1
ATOM 699 C C . V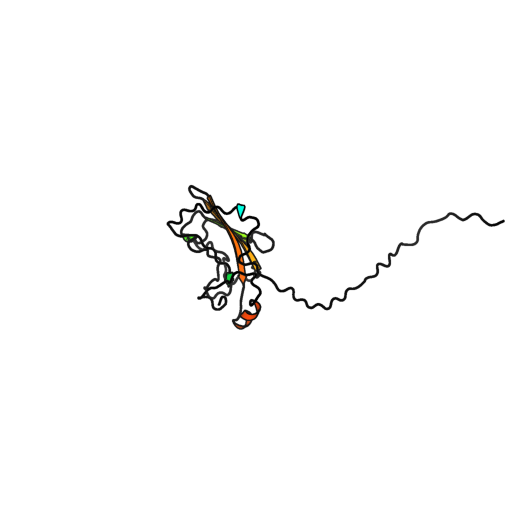AL A 1 88 ? -1.402 4.485 5.834 1.00 97.88 88 VAL A C 1
ATOM 701 O O . VAL A 1 88 ? -1.718 5.537 5.281 1.00 97.88 88 VAL A O 1
ATOM 704 N N . THR A 1 89 ? -0.153 4.190 6.182 1.00 97.69 89 THR A N 1
ATOM 705 C CA . THR A 1 89 ? 1.014 5.001 5.822 1.00 97.69 89 THR A CA 1
ATOM 706 C C . THR A 1 89 ? 1.959 4.170 4.968 1.00 97.69 89 THR A C 1
ATOM 708 O O . THR A 1 89 ? 2.290 3.050 5.349 1.00 97.69 89 THR A O 1
ATOM 711 N N . ILE A 1 90 ? 2.395 4.716 3.833 1.00 97.06 90 ILE A N 1
ATOM 712 C CA . ILE A 1 90 ? 3.301 4.063 2.885 1.00 97.06 90 ILE A CA 1
ATOM 713 C C . ILE A 1 90 ? 4.546 4.922 2.708 1.00 97.06 90 ILE A C 1
ATOM 715 O O . ILE A 1 90 ? 4.467 6.144 2.539 1.00 97.06 90 ILE A O 1
ATOM 719 N N . PHE A 1 91 ? 5.689 4.252 2.728 1.00 95.50 91 PHE A N 1
ATOM 720 C CA . PHE A 1 91 ? 7.016 4.822 2.602 1.00 95.50 91 PHE A CA 1
ATOM 721 C C . PHE A 1 91 ? 7.697 4.273 1.349 1.00 95.50 91 PHE A C 1
ATOM 723 O O . PHE A 1 91 ? 7.524 3.098 1.018 1.00 95.50 91 PHE A O 1
ATOM 730 N N . ASN A 1 92 ? 8.476 5.109 0.666 1.00 94.31 92 ASN A N 1
ATOM 731 C CA . ASN A 1 92 ? 9.364 4.648 -0.402 1.00 94.31 92 ASN A CA 1
ATOM 732 C C . ASN A 1 92 ? 10.626 3.968 0.173 1.00 94.31 92 ASN A C 1
ATOM 734 O O . ASN A 1 92 ? 10.812 3.887 1.388 1.00 94.31 92 ASN A O 1
ATOM 738 N N . SER A 1 93 ? 11.528 3.533 -0.707 1.00 90.94 93 SER A N 1
ATOM 739 C CA . SER A 1 93 ? 12.800 2.894 -0.340 1.00 90.94 93 SER A CA 1
ATOM 740 C C . SER A 1 93 ? 13.759 3.782 0.471 1.00 90.94 93 SER A C 1
ATOM 742 O O . SER A 1 93 ? 14.707 3.270 1.055 1.00 90.94 93 SER A O 1
ATOM 744 N N . ASN A 1 94 ? 13.527 5.099 0.516 1.00 91.88 94 ASN A N 1
ATOM 745 C CA . ASN A 1 94 ? 14.298 6.062 1.309 1.00 91.88 94 ASN A CA 1
ATOM 746 C C . ASN A 1 94 ? 13.625 6.389 2.658 1.00 91.88 94 ASN A C 1
ATOM 748 O O . ASN A 1 94 ? 14.002 7.367 3.303 1.00 91.88 94 ASN A O 1
ATOM 752 N N . ASP A 1 95 ? 12.613 5.613 3.070 1.00 91.56 95 ASP A N 1
ATOM 753 C CA . ASP A 1 95 ? 11.783 5.848 4.260 1.00 91.56 95 ASP A CA 1
ATOM 754 C C . ASP A 1 95 ? 11.012 7.188 4.252 1.00 91.56 95 ASP A C 1
ATOM 756 O O . ASP A 1 95 ? 10.575 7.682 5.297 1.00 91.56 95 ASP A O 1
ATOM 760 N N . GLU A 1 96 ? 10.780 7.783 3.079 1.00 95.31 96 GLU A N 1
ATOM 761 C CA . GLU A 1 96 ? 9.961 8.990 2.938 1.00 95.31 96 GLU A CA 1
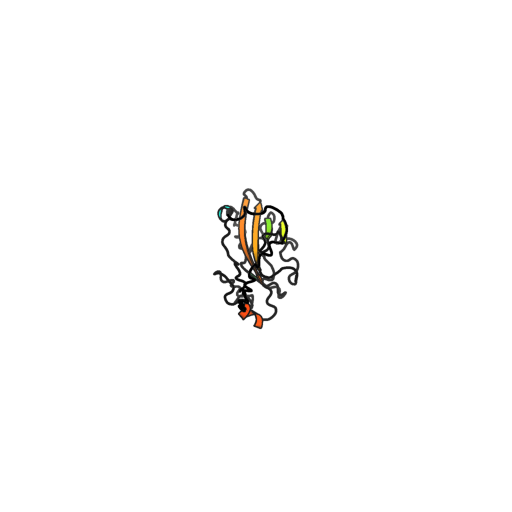ATOM 762 C C . GLU A 1 96 ? 8.483 8.616 2.796 1.00 95.31 96 GLU A C 1
ATOM 764 O O . GLU A 1 96 ? 8.132 7.746 1.998 1.00 95.31 96 GLU A O 1
ATOM 769 N N . ILE A 1 97 ? 7.599 9.299 3.532 1.00 96.44 97 ILE A N 1
ATOM 770 C CA . ILE A 1 97 ? 6.146 9.101 3.419 1.00 96.44 97 ILE A CA 1
ATOM 771 C C . ILE A 1 97 ? 5.681 9.576 2.040 1.00 96.44 97 ILE A C 1
ATOM 773 O O . ILE A 1 97 ? 5.740 10.768 1.735 1.00 96.44 97 ILE A O 1
ATOM 777 N N . VAL A 1 98 ? 5.159 8.649 1.240 1.00 96.38 98 VAL A N 1
ATOM 778 C CA . VAL A 1 98 ? 4.561 8.929 -0.077 1.00 96.38 98 VAL A CA 1
ATOM 779 C C . VAL A 1 98 ? 3.034 8.885 -0.050 1.00 96.38 98 VAL A C 1
ATOM 781 O O . VAL A 1 98 ? 2.389 9.377 -0.972 1.00 96.38 98 VAL A O 1
ATOM 784 N N . PHE A 1 99 ? 2.450 8.321 1.011 1.00 97.19 99 PHE A N 1
ATOM 785 C CA . PHE A 1 99 ? 1.009 8.275 1.242 1.00 97.19 99 PHE A CA 1
ATOM 786 C C . PHE A 1 99 ? 0.726 8.116 2.743 1.00 97.19 99 PHE A C 1
ATOM 788 O O . PHE A 1 99 ? 1.385 7.319 3.409 1.00 97.19 99 PHE A O 1
ATOM 795 N N . SER A 1 100 ? -0.242 8.852 3.293 1.00 97.56 100 SER A N 1
ATOM 796 C CA . SER A 1 100 ? -0.709 8.667 4.675 1.00 97.56 100 SER A CA 1
ATOM 797 C C . SER A 1 100 ? -2.132 9.186 4.813 1.00 97.56 100 SER A C 1
ATOM 799 O O . SER A 1 100 ? -2.352 10.393 4.794 1.00 97.56 100 SER A O 1
ATOM 801 N N . GLU A 1 101 ? -3.095 8.277 4.924 1.00 97.75 101 GLU A N 1
ATOM 802 C CA . GLU A 1 101 ? -4.514 8.628 4.971 1.00 97.75 101 GLU A CA 1
ATOM 803 C C . GLU A 1 101 ? -5.288 7.701 5.911 1.00 97.75 101 GLU A C 1
ATOM 805 O O . GLU A 1 101 ? -4.916 6.546 6.140 1.00 97.75 101 GLU A O 1
ATOM 810 N N . THR A 1 102 ? -6.391 8.221 6.448 1.00 97.12 102 THR A N 1
ATOM 811 C CA . THR A 1 102 ? -7.367 7.452 7.233 1.00 97.12 102 THR A CA 1
ATOM 812 C C . THR A 1 102 ? -8.512 6.957 6.355 1.00 97.12 102 THR A C 1
ATOM 814 O O . THR A 1 102 ? -8.875 7.619 5.384 1.00 97.12 102 THR A O 1
ATOM 817 N N . GLY A 1 103 ? -9.148 5.850 6.732 1.00 96.56 103 GLY A N 1
ATOM 818 C CA . GLY A 1 103 ? -10.276 5.287 5.989 1.00 96.56 103 GLY A CA 1
ATOM 819 C C . GLY A 1 103 ? -9.853 4.664 4.662 1.00 96.56 103 GLY A C 1
ATOM 820 O O . GLY A 1 103 ? -10.582 4.754 3.674 1.00 96.56 103 GLY A O 1
ATOM 821 N N . TYR A 1 104 ? -8.680 4.031 4.629 1.00 97.69 104 TYR A N 1
ATOM 822 C CA . TYR A 1 104 ? -8.178 3.328 3.457 1.00 97.69 104 TYR A CA 1
ATOM 823 C C . TYR A 1 104 ? -9.169 2.270 2.969 1.00 97.69 104 TYR A C 1
ATOM 825 O O . TYR A 1 104 ? -9.818 1.576 3.757 1.00 97.69 104 TYR A O 1
ATOM 833 N N . GLY A 1 105 ? -9.309 2.178 1.650 1.00 95.50 105 GLY A N 1
ATOM 834 C CA . GLY A 1 105 ? -10.297 1.345 0.976 1.00 95.50 105 GLY A CA 1
ATOM 835 C C . GLY A 1 105 ? -11.720 1.912 0.962 1.00 95.50 105 GLY A C 1
ATOM 836 O O . GLY A 1 105 ? -12.610 1.287 0.387 1.00 95.50 105 GLY A O 1
ATOM 837 N N . GLN A 1 106 ? -11.951 3.102 1.531 1.00 95.31 106 GLN A N 1
ATOM 838 C CA . GLN A 1 106 ? -13.222 3.828 1.439 1.00 95.31 106 GLN A CA 1
ATOM 839 C C . GLN A 1 106 ? -13.110 5.005 0.475 1.00 95.31 106 GLN A C 1
ATOM 841 O O . GLN A 1 106 ? -12.093 5.685 0.439 1.00 95.31 106 GLN A O 1
ATOM 846 N N . ASN A 1 107 ? -14.180 5.301 -0.268 1.00 93.88 107 ASN A N 1
ATOM 847 C CA . ASN A 1 107 ? -14.320 6.539 -1.054 1.00 93.88 107 ASN A CA 1
ATOM 848 C C . ASN A 1 107 ? -13.128 6.875 -1.981 1.00 93.88 107 ASN A C 1
ATOM 850 O O . ASN A 1 107 ? -12.873 8.045 -2.254 1.00 93.88 107 ASN A O 1
ATOM 854 N N . GLY A 1 108 ? -12.404 5.863 -2.466 1.00 91.88 108 GLY A N 1
ATOM 855 C CA . GLY A 1 108 ? -11.231 6.047 -3.325 1.00 91.88 108 GLY A CA 1
ATOM 856 C C . GLY A 1 108 ? -9.921 6.366 -2.595 1.00 91.88 108 GLY A C 1
ATOM 857 O O . GLY A 1 108 ? -8.938 6.660 -3.266 1.00 91.88 108 GLY A O 1
ATOM 858 N N . VAL A 1 109 ? -9.872 6.284 -1.260 1.00 96.31 109 VAL A N 1
ATOM 859 C CA . VAL A 1 109 ? -8.630 6.382 -0.472 1.00 96.31 109 VAL A CA 1
ATOM 860 C C . VAL A 1 109 ? -7.818 5.101 -0.666 1.00 96.31 109 VAL A C 1
ATOM 862 O O . VAL A 1 109 ? -7.998 4.122 0.058 1.00 96.31 109 VAL A O 1
ATOM 865 N N . ILE A 1 110 ? -6.995 5.074 -1.713 1.00 95.50 110 ILE A N 1
ATOM 866 C CA . ILE A 1 110 ? -6.202 3.918 -2.143 1.00 95.50 110 ILE A CA 1
ATOM 867 C C . ILE A 1 110 ? -4.879 4.425 -2.739 1.00 95.50 110 ILE A C 1
ATOM 869 O O . ILE A 1 110 ? -4.843 5.491 -3.354 1.00 95.50 110 ILE A O 1
ATOM 873 N N . PHE A 1 111 ? -3.805 3.653 -2.572 1.00 95.88 111 PHE A N 1
ATOM 874 C CA . PHE A 1 111 ? -2.493 3.884 -3.163 1.00 95.88 111 PHE A CA 1
ATOM 875 C C . PHE A 1 111 ? -2.176 2.892 -4.304 1.00 95.88 111 PHE A C 1
ATOM 877 O O . PHE A 1 111 ? -2.439 1.693 -4.172 1.00 95.88 111 PHE A O 1
ATOM 884 N N . PRO A 1 112 ? -1.544 3.358 -5.394 1.00 94.31 112 PRO A N 1
ATOM 885 C CA . PRO A 1 112 ? -1.502 4.764 -5.801 1.00 94.31 112 PRO A CA 1
ATOM 886 C C . PRO A 1 112 ? -2.913 5.318 -6.051 1.00 94.31 112 PRO A C 1
ATOM 888 O O . PRO A 1 112 ? -3.848 4.569 -6.296 1.00 94.31 112 PRO A O 1
ATOM 891 N N . ASP A 1 113 ? -3.107 6.630 -6.028 1.00 86.75 113 ASP A N 1
ATOM 892 C CA . ASP A 1 113 ? -4.384 7.222 -6.453 1.00 86.75 113 ASP A CA 1
ATOM 893 C C . ASP A 1 113 ? -4.603 7.019 -7.971 1.00 86.75 113 ASP A C 1
ATOM 895 O O . ASP A 1 113 ? -5.697 6.677 -8.434 1.00 86.75 113 ASP A O 1
ATOM 899 N N . ASN A 1 114 ? -3.518 7.121 -8.742 1.00 86.00 114 ASN A N 1
ATOM 900 C CA . ASN A 1 114 ? -3.456 6.926 -10.187 1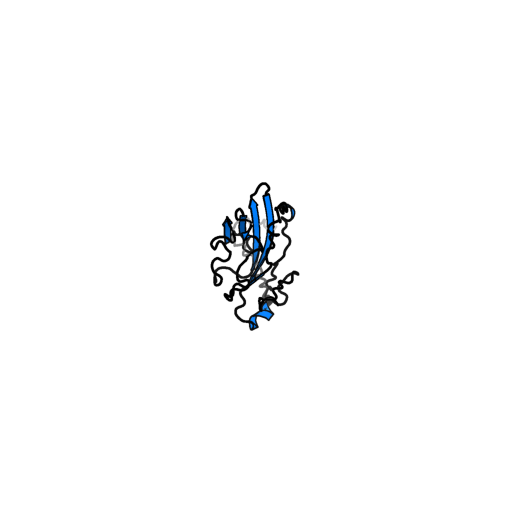.00 86.00 114 ASN A CA 1
ATOM 901 C C . ASN A 1 114 ? -2.672 5.638 -10.560 1.00 86.00 114 ASN A C 1
ATOM 903 O O . ASN A 1 114 ? -1.464 5.604 -10.313 1.00 86.00 114 ASN A O 1
ATOM 907 N N . PRO A 1 115 ? -3.286 4.633 -11.242 1.00 78.69 115 PRO A N 1
ATOM 908 C CA . PRO A 1 115 ? -2.596 3.400 -11.676 1.00 78.69 115 PRO A CA 1
ATOM 909 C C . PRO A 1 115 ? -1.504 3.659 -12.705 1.00 78.69 115 PRO A C 1
ATOM 911 O O . PRO A 1 115 ? -0.730 2.783 -13.027 1.00 78.69 115 PRO A O 1
ATOM 914 N N . ASN A 1 116 ? -1.514 4.834 -13.323 1.00 78.88 116 ASN A N 1
ATOM 915 C CA . ASN A 1 116 ? -0.623 5.169 -14.420 1.00 78.88 116 ASN A CA 1
ATOM 916 C C . ASN A 1 116 ? 0.400 6.216 -13.973 1.00 78.88 116 ASN A C 1
ATOM 918 O O . ASN A 1 116 ? 0.978 6.923 -14.799 1.00 78.88 116 ASN A O 1
ATOM 922 N N . SER A 1 117 ? 0.563 6.407 -12.658 1.00 78.69 117 SER A N 1
ATOM 923 C CA . SER A 1 117 ? 1.473 7.415 -12.135 1.00 78.69 117 SER A CA 1
ATOM 924 C C . SER A 1 117 ? 2.912 7.054 -12.477 1.00 78.69 117 SER A C 1
ATOM 926 O O . SER A 1 117 ? 3.468 6.086 -11.963 1.00 78.69 117 SER A O 1
ATOM 928 N N . THR A 1 118 ? 3.560 7.873 -13.300 1.00 78.31 118 THR A N 1
ATOM 929 C CA . THR A 1 118 ? 4.984 7.724 -13.620 1.00 78.31 118 THR A CA 1
ATOM 930 C C . THR A 1 118 ? 5.895 8.269 -12.521 1.00 78.31 118 THR A C 1
ATOM 932 O O . THR A 1 118 ? 7.100 8.066 -12.594 1.00 78.31 118 THR A O 1
ATOM 935 N N . SER A 1 119 ? 5.353 8.956 -11.506 1.00 86.00 119 SER A N 1
ATOM 936 C CA . SER A 1 119 ? 6.154 9.580 -10.443 1.00 86.00 119 SER A CA 1
ATOM 937 C C . SER A 1 119 ? 6.585 8.613 -9.345 1.00 86.00 119 SER A C 1
ATOM 939 O O . SER A 1 119 ? 7.465 8.951 -8.562 1.00 86.00 119 SER A O 1
ATOM 941 N N . LEU A 1 120 ? 5.951 7.443 -9.257 1.00 89.94 120 LEU A N 1
ATOM 942 C CA . LEU A 1 120 ? 6.300 6.418 -8.279 1.00 89.94 120 LEU A CA 1
ATOM 943 C C . LEU A 1 120 ? 7.381 5.506 -8.867 1.00 89.94 120 LEU A C 1
ATOM 945 O O . LEU A 1 120 ? 7.094 4.835 -9.857 1.00 89.94 120 LEU A O 1
ATOM 949 N N . PRO A 1 121 ? 8.614 5.497 -8.344 1.00 91.00 121 PRO A N 1
ATOM 950 C CA . PRO A 1 121 ? 9.644 4.593 -8.841 1.00 91.00 121 PRO A CA 1
ATOM 951 C C . PRO A 1 121 ? 9.271 3.135 -8.559 1.00 91.00 121 PRO A C 1
ATOM 953 O O . PRO A 1 121 ? 8.574 2.846 -7.584 1.00 91.00 121 PRO A O 1
ATOM 956 N N . GLU A 1 122 ? 9.740 2.221 -9.400 1.00 89.69 122 GLU A N 1
ATOM 957 C CA . GLU A 1 122 ? 9.718 0.800 -9.058 1.00 89.69 122 GLU A CA 1
ATOM 958 C C . GLU A 1 122 ? 10.657 0.548 -7.880 1.00 89.69 122 GLU A C 1
ATOM 960 O O . GLU A 1 122 ? 11.701 1.197 -7.744 1.00 89.69 122 GLU A O 1
ATOM 965 N N . GLY A 1 123 ? 10.258 -0.333 -6.971 1.00 90.38 123 GLY A N 1
ATOM 966 C CA . GLY A 1 123 ? 10.936 -0.407 -5.687 1.00 90.38 123 GLY A CA 1
ATOM 967 C C . GLY A 1 123 ? 10.229 -1.249 -4.651 1.00 90.38 123 GLY A C 1
ATOM 968 O O . GLY A 1 123 ? 9.041 -1.553 -4.764 1.00 90.38 123 GLY A O 1
ATOM 969 N N . THR A 1 124 ? 10.976 -1.525 -3.588 1.00 91.31 124 THR A N 1
ATOM 970 C CA . THR A 1 124 ? 10.430 -1.916 -2.294 1.00 91.31 124 THR A CA 1
ATOM 971 C C . THR A 1 124 ? 9.801 -0.699 -1.619 1.00 91.31 124 THR A C 1
ATOM 973 O O . THR A 1 124 ? 10.440 0.344 -1.456 1.00 91.31 124 THR A O 1
ATOM 976 N N . TYR A 1 125 ? 8.562 -0.857 -1.181 1.00 93.88 125 TYR A N 1
ATOM 977 C CA . TYR A 1 125 ? 7.819 0.095 -0.371 1.00 93.88 125 TYR A CA 1
ATOM 978 C C . TYR A 1 125 ? 7.528 -0.532 0.983 1.00 93.88 125 TYR A C 1
ATOM 980 O O . TYR A 1 125 ? 7.321 -1.737 1.089 1.00 93.88 125 TYR A O 1
ATOM 988 N N . ARG A 1 126 ? 7.481 0.292 2.028 1.00 94.62 12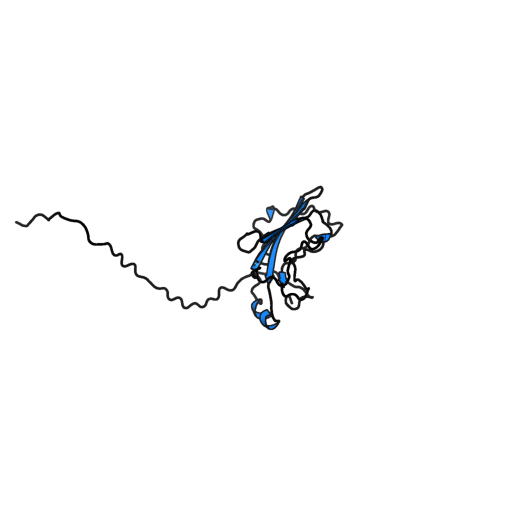6 ARG A N 1
ATOM 989 C CA . ARG A 1 126 ? 7.105 -0.139 3.379 1.00 94.62 126 ARG A CA 1
ATOM 990 C C . ARG A 1 126 ? 5.729 0.404 3.716 1.00 94.62 126 ARG A C 1
ATOM 992 O O . ARG A 1 126 ? 5.439 1.557 3.404 1.00 94.62 126 ARG A O 1
ATOM 999 N N . TYR A 1 127 ? 4.900 -0.378 4.391 1.00 94.81 127 TYR A N 1
ATOM 1000 C CA . TYR A 1 127 ? 3.593 0.065 4.864 1.00 94.81 127 TYR A CA 1
ATOM 1001 C C . TYR A 1 127 ? 3.469 -0.074 6.383 1.00 94.81 127 TYR A C 1
ATOM 1003 O O . TYR A 1 127 ? 4.138 -0.892 7.012 1.00 94.81 127 TYR A O 1
ATOM 1011 N N . ILE A 1 128 ? 2.582 0.728 6.969 1.00 95.12 128 ILE A N 1
ATOM 1012 C CA . ILE A 1 128 ? 2.046 0.550 8.321 1.00 95.12 128 ILE A CA 1
ATOM 1013 C C . ILE A 1 128 ? 0.529 0.716 8.229 1.00 95.12 128 ILE A C 1
ATOM 1015 O O . ILE A 1 128 ? 0.049 1.753 7.766 1.00 95.12 128 ILE A O 1
ATOM 1019 N N . ILE A 1 129 ? -0.207 -0.294 8.683 1.00 95.62 129 ILE A N 1
ATOM 1020 C CA . ILE A 1 129 ? -1.659 -0.299 8.841 1.00 95.62 129 ILE A CA 1
ATOM 1021 C C . ILE A 1 129 ? -1.953 -0.247 10.336 1.00 95.62 129 ILE A C 1
ATOM 1023 O O . ILE A 1 129 ? -1.515 -1.111 11.093 1.00 95.62 129 ILE A O 1
ATOM 1027 N N . VAL A 1 130 ? -2.721 0.751 10.754 1.00 95.81 130 VAL A N 1
ATOM 1028 C CA . VAL A 1 130 ? -3.244 0.866 12.117 1.00 95.81 130 VAL A CA 1
ATOM 1029 C C . VAL A 1 130 ? -4.759 0.812 12.049 1.00 95.81 130 VAL A C 1
ATOM 1031 O O . VAL A 1 130 ? -5.351 1.484 11.209 1.00 95.81 130 VAL A O 1
ATOM 1034 N N . VAL A 1 131 ? -5.401 0.044 12.928 1.00 95.38 131 VAL A N 1
ATOM 1035 C CA . VAL A 1 131 ? -6.856 0.112 13.127 1.00 95.38 131 VAL A CA 1
ATOM 1036 C C . VAL A 1 131 ? -7.126 0.484 14.576 1.00 95.38 131 VAL A C 1
ATOM 1038 O O . VAL A 1 131 ? -6.736 -0.237 15.498 1.00 95.38 131 VAL A O 1
ATOM 1041 N N . GLU A 1 132 ? -7.796 1.618 14.773 1.00 88.56 132 GLU A N 1
ATOM 1042 C CA . GLU A 1 132 ? -8.165 2.117 16.097 1.00 88.56 132 GLU A CA 1
ATOM 1043 C C . GLU A 1 132 ? -9.617 1.745 16.418 1.00 88.56 132 GLU A C 1
ATOM 1045 O O . GLU A 1 132 ? -10.558 2.334 15.887 1.00 88.56 132 GLU A O 1
ATOM 1050 N N . ASN A 1 133 ? -9.801 0.767 17.310 1.00 81.44 133 ASN A N 1
ATOM 1051 C CA . ASN A 1 133 ? -11.098 0.390 17.879 1.00 81.44 133 ASN A CA 1
ATOM 1052 C C . ASN A 1 133 ? -10.992 0.358 19.422 1.00 81.44 133 ASN A C 1
ATOM 1054 O O . ASN A 1 133 ? -10.271 1.157 20.014 1.00 81.44 133 ASN A O 1
ATOM 1058 N N . GLU A 1 134 ? -11.696 -0.553 20.110 1.00 77.81 134 GLU A N 1
ATOM 1059 C CA . GLU A 1 134 ? -11.525 -0.765 21.563 1.00 77.81 134 GLU A CA 1
ATOM 1060 C C . GLU A 1 134 ? -10.096 -1.200 21.936 1.00 77.81 134 GLU A C 1
ATOM 1062 O O . GLU A 1 134 ? -9.658 -1.019 23.072 1.00 77.81 134 GLU A O 1
ATOM 1067 N N . GLN A 1 135 ? -9.372 -1.761 20.967 1.00 79.56 135 GLN A N 1
ATOM 1068 C CA . GLN A 1 135 ? -7.950 -2.064 21.033 1.00 79.56 135 GLN A CA 1
ATOM 1069 C C . GLN A 1 135 ? -7.256 -1.534 19.767 1.00 79.56 135 GLN A C 1
ATOM 1071 O O . GLN A 1 135 ? -7.922 -1.221 18.775 1.00 79.56 135 GLN A O 1
ATOM 1076 N N . THR A 1 136 ? -5.927 -1.416 19.810 1.00 88.56 136 THR A N 1
ATOM 1077 C CA . THR A 1 136 ? -5.112 -0.967 18.671 1.00 88.56 136 THR A CA 1
ATOM 1078 C C . THR A 1 136 ? -4.518 -2.167 17.954 1.00 88.56 136 THR A C 1
ATOM 1080 O O . THR A 1 136 ? -3.700 -2.868 18.552 1.00 88.56 136 THR A O 1
ATOM 1083 N N . TYR A 1 137 ? -4.893 -2.352 16.691 1.00 92.50 137 TYR A N 1
ATOM 1084 C CA . TYR A 1 137 ? -4.237 -3.284 15.776 1.00 92.50 137 TYR A CA 1
ATOM 1085 C C . TYR A 1 137 ? -3.144 -2.557 14.998 1.00 92.50 137 TYR A C 1
ATOM 1087 O O . TYR A 1 137 ? -3.350 -1.419 14.564 1.00 92.50 137 TYR A O 1
ATOM 1095 N N . VAL A 1 138 ? -2.010 -3.226 14.805 1.00 93.44 138 VAL A N 1
ATOM 1096 C CA . VAL A 1 138 ? -0.895 -2.743 13.984 1.00 93.44 138 VAL A CA 1
ATOM 1097 C C . VAL A 1 138 ? -0.389 -3.896 13.130 1.00 93.44 138 VAL A C 1
ATOM 1099 O O . VAL A 1 138 ? -0.089 -4.964 13.663 1.00 93.44 138 VAL A O 1
ATOM 1102 N N . ASN A 1 139 ? -0.277 -3.659 11.826 1.00 92.19 139 ASN A N 1
ATOM 1103 C CA . ASN A 1 139 ? 0.389 -4.551 10.887 1.00 92.19 139 ASN A CA 1
ATOM 1104 C C . ASN A 1 139 ? 1.309 -3.740 9.985 1.00 92.19 139 ASN A C 1
ATOM 1106 O O . ASN A 1 139 ? 0.903 -2.721 9.421 1.00 92.19 139 ASN A O 1
ATOM 1110 N N . ASN A 1 140 ? 2.554 -4.172 9.861 1.00 92.75 140 ASN A N 1
ATOM 1111 C CA . ASN A 1 140 ? 3.542 -3.491 9.045 1.00 92.75 140 ASN A CA 1
ATOM 1112 C C . ASN A 1 140 ? 4.394 -4.489 8.264 1.00 92.75 140 ASN A C 1
ATOM 1114 O O . ASN A 1 140 ? 4.483 -5.657 8.623 1.00 92.75 140 ASN A O 1
ATOM 1118 N N . GLY A 1 141 ? 4.981 -4.031 7.167 1.00 91.31 141 GLY A N 1
ATOM 1119 C CA . GLY A 1 141 ? 5.704 -4.903 6.253 1.00 91.31 141 GLY A CA 1
ATOM 1120 C C . GLY A 1 141 ? 6.114 -4.169 4.992 1.00 91.31 141 GLY A C 1
ATOM 1121 O O . GLY A 1 141 ? 6.072 -2.934 4.935 1.00 91.31 141 GLY A O 1
ATOM 1122 N N . PHE A 1 142 ? 6.490 -4.935 3.977 1.00 91.19 142 PHE A N 1
ATOM 1123 C CA . PHE A 1 142 ? 6.858 -4.410 2.673 1.00 91.19 142 PHE A CA 1
ATOM 1124 C C . PHE A 1 142 ? 5.919 -4.918 1.585 1.00 91.19 142 PHE A C 1
ATOM 1126 O O . PHE A 1 142 ? 5.178 -5.878 1.775 1.00 91.19 142 PHE A O 1
ATOM 1133 N N . PHE A 1 143 ? 5.933 -4.213 0.464 1.00 91.62 143 PHE A N 1
ATOM 1134 C CA . PHE A 1 143 ? 5.416 -4.683 -0.809 1.00 91.62 143 PHE A CA 1
ATOM 1135 C C . PHE A 1 143 ? 6.265 -4.075 -1.922 1.00 91.62 143 PHE A C 1
ATOM 1137 O O . PHE A 1 143 ? 6.941 -3.064 -1.710 1.00 91.62 143 PHE A O 1
ATOM 1144 N N . CYS A 1 144 ? 6.215 -4.640 -3.119 1.00 91.00 144 CYS A N 1
ATOM 1145 C CA . CYS A 1 144 ? 6.867 -4.053 -4.279 1.00 91.00 144 CYS A CA 1
ATOM 1146 C C . CYS A 1 144 ? 5.877 -3.413 -5.227 1.00 91.00 144 CYS A C 1
ATOM 1148 O O . CYS A 1 144 ? 4.790 -3.933 -5.472 1.00 91.00 144 CYS A O 1
ATOM 1150 N N . LEU A 1 145 ? 6.296 -2.286 -5.785 1.00 91.69 145 LEU A N 1
ATOM 1151 C CA . LEU A 1 145 ? 5.647 -1.665 -6.921 1.00 91.69 145 LEU A CA 1
ATOM 1152 C C . LEU A 1 145 ? 6.507 -1.951 -8.142 1.00 91.69 145 LEU A C 1
ATOM 1154 O O . LEU A 1 145 ? 7.653 -1.506 -8.197 1.00 91.69 145 LEU A O 1
ATOM 1158 N N . ILE A 1 146 ? 5.930 -2.651 -9.111 1.00 88.44 146 ILE A N 1
ATOM 1159 C CA . ILE A 1 146 ? 6.523 -2.867 -10.431 1.00 88.44 146 ILE A CA 1
ATOM 1160 C C . ILE A 1 146 ? 5.592 -2.313 -11.514 1.00 88.44 146 ILE A C 1
ATOM 1162 O O . ILE A 1 146 ? 4.399 -2.100 -11.284 1.00 88.44 146 ILE A O 1
ATOM 1166 N N . LYS A 1 147 ? 6.141 -2.028 -12.689 1.00 86.69 147 LYS A N 1
ATOM 1167 C CA . LYS A 1 147 ? 5.478 -1.388 -13.829 1.00 86.69 147 LYS A CA 1
ATOM 1168 C C . LYS A 1 147 ? 5.843 -2.104 -15.128 1.00 86.69 147 LYS A C 1
ATOM 1170 O O . LYS A 1 147 ? 6.429 -1.489 -16.023 1.00 86.69 147 LYS A O 1
ATOM 1175 N N . PRO A 1 148 ? 5.470 -3.382 -15.267 1.00 75.62 148 PRO A N 1
ATOM 1176 C CA . PRO A 1 148 ? 5.715 -4.084 -16.510 1.00 75.62 148 PRO A CA 1
ATOM 1177 C C . PRO A 1 148 ? 4.909 -3.418 -17.633 1.00 75.62 148 PRO A C 1
ATOM 1179 O O . PRO A 1 148 ? 3.700 -3.204 -17.506 1.00 75.62 148 PRO A O 1
ATOM 1182 N N . TYR A 1 149 ? 5.578 -3.053 -18.729 1.00 71.56 149 TYR A N 1
ATOM 1183 C CA . TYR A 1 149 ? 4.929 -2.388 -19.860 1.00 71.56 149 TYR A CA 1
ATOM 1184 C C . TYR A 1 149 ? 4.462 -3.406 -20.907 1.00 71.56 149 TYR A C 1
ATOM 1186 O O . TYR A 1 149 ? 3.376 -3.266 -21.471 1.00 71.56 149 TYR A O 1
ATOM 1194 N N . ASN A 1 150 ? 5.255 -4.454 -21.140 1.00 70.81 150 ASN A N 1
ATOM 1195 C CA . ASN A 1 150 ? 4.926 -5.582 -22.003 1.00 70.81 150 ASN A CA 1
ATOM 1196 C C . ASN A 1 150 ? 5.241 -6.915 -21.323 1.00 70.81 150 ASN A C 1
ATOM 1198 O O . ASN A 1 150 ? 6.102 -7.012 -20.456 1.00 70.81 150 ASN A O 1
ATOM 1202 N N . ILE A 1 151 ? 4.590 -7.981 -21.794 1.00 69.81 151 ILE A N 1
ATOM 1203 C CA . ILE A 1 151 ? 4.882 -9.355 -21.357 1.00 69.81 151 ILE A CA 1
ATOM 1204 C C . ILE A 1 151 ? 6.344 -9.758 -21.611 1.00 69.81 151 ILE A C 1
ATOM 1206 O O . ILE A 1 151 ? 6.880 -10.609 -20.913 1.00 69.81 151 ILE A O 1
ATOM 1210 N N . ASP A 1 152 ? 6.995 -9.126 -22.589 1.00 74.69 152 ASP A N 1
ATOM 1211 C CA . ASP A 1 152 ? 8.403 -9.355 -22.914 1.00 74.69 152 ASP A CA 1
ATOM 1212 C C . ASP A 1 152 ? 9.363 -8.787 -21.849 1.00 74.69 152 ASP A C 1
ATOM 1214 O O . ASP A 1 152 ? 10.534 -9.161 -21.852 1.00 74.69 152 ASP A O 1
ATOM 1218 N N . ASP A 1 153 ? 8.872 -7.939 -20.934 1.00 71.50 153 ASP A N 1
ATOM 1219 C CA . ASP A 1 153 ? 9.636 -7.372 -19.812 1.00 71.50 153 ASP A CA 1
ATOM 1220 C C . ASP A 1 153 ? 9.633 -8.316 -18.589 1.00 71.50 153 ASP A C 1
ATOM 1222 O O . ASP A 1 153 ? 10.400 -8.136 -17.651 1.00 71.50 153 ASP A O 1
ATOM 1226 N N . LEU A 1 154 ? 8.812 -9.376 -18.592 1.00 69.25 154 LEU A N 1
ATOM 1227 C CA . LEU A 1 154 ? 8.744 -10.357 -17.499 1.00 69.25 154 LEU A CA 1
ATOM 1228 C C . LEU A 1 154 ? 10.083 -11.007 -17.107 1.00 69.25 154 LEU A C 1
ATOM 1230 O O . LEU A 1 154 ? 10.305 -11.178 -15.908 1.00 69.25 154 LEU A O 1
ATOM 1234 N N . PRO A 1 155 ? 10.990 -11.347 -18.048 1.00 68.44 155 PRO A N 1
ATOM 1235 C CA . PRO A 1 155 ? 12.299 -11.893 -17.704 1.00 68.44 155 PRO A CA 1
ATOM 1236 C C . PRO A 1 155 ? 13.175 -10.932 -16.892 1.00 68.44 155 PRO A C 1
ATOM 1238 O O . PRO A 1 155 ? 14.134 -11.387 -16.282 1.00 68.44 155 PRO A O 1
ATOM 1241 N N . GLU A 1 156 ? 12.882 -9.624 -16.888 1.00 68.12 156 GLU A N 1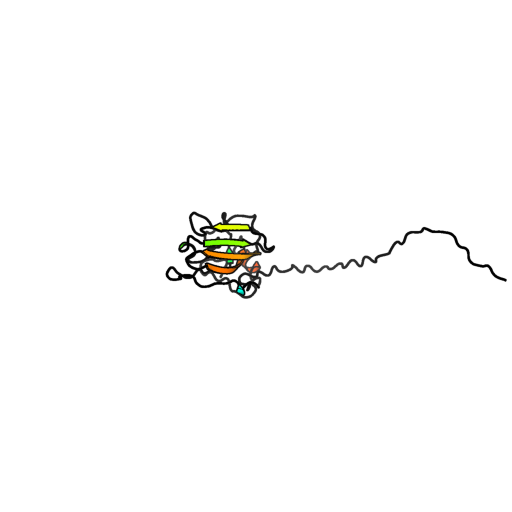
ATOM 1242 C CA . GLU A 1 156 ? 13.611 -8.642 -16.077 1.00 68.12 156 GLU A CA 1
ATOM 1243 C C . GLU A 1 156 ? 13.367 -8.862 -14.583 1.00 68.12 156 GLU A C 1
ATOM 1245 O O . GLU A 1 156 ? 14.296 -8.745 -13.796 1.00 68.12 156 GLU A O 1
ATOM 1250 N N . TYR A 1 157 ? 12.157 -9.272 -14.198 1.00 69.50 157 TYR A N 1
ATOM 1251 C CA . TYR A 1 157 ? 11.794 -9.510 -12.799 1.00 69.50 157 TYR A CA 1
ATOM 1252 C C . TYR A 1 157 ? 12.103 -10.944 -12.328 1.00 69.50 157 TYR A C 1
ATOM 1254 O O . TYR A 1 157 ? 11.991 -11.250 -11.135 1.00 69.50 157 TYR A O 1
ATOM 1262 N N . GLU A 1 158 ? 12.507 -11.844 -13.234 1.00 64.06 158 GLU A N 1
ATOM 1263 C CA . GLU A 1 158 ? 12.899 -13.209 -12.878 1.00 64.06 158 GLU A CA 1
ATOM 1264 C C . GLU A 1 158 ? 14.179 -13.197 -12.026 1.00 64.06 158 GLU A C 1
ATOM 1266 O O . GLU A 1 158 ? 15.267 -12.898 -12.503 1.00 64.06 158 GLU A O 1
ATOM 1271 N N . GLY A 1 159 ? 14.059 -13.570 -10.748 1.00 63.47 159 GLY A N 1
ATOM 1272 C CA . GLY A 1 159 ? 15.196 -13.637 -9.819 1.00 63.47 159 GLY A CA 1
ATOM 1273 C C . GLY A 1 159 ? 15.463 -12.357 -9.022 1.00 63.47 159 GLY A C 1
ATOM 1274 O O . GLY A 1 159 ? 16.293 -12.388 -8.115 1.00 63.47 159 GLY A O 1
ATOM 1275 N N . GLN A 1 160 ? 14.714 -11.278 -9.274 1.00 68.88 160 GLN A N 1
ATOM 1276 C CA . GLN A 1 160 ? 14.828 -10.020 -8.526 1.00 68.88 160 GLN A CA 1
ATOM 1277 C C . GLN A 1 160 ? 14.112 -10.043 -7.166 1.00 68.88 160 GLN A C 1
ATOM 1279 O O . GLN A 1 160 ? 14.332 -9.160 -6.341 1.00 68.88 160 GLN A O 1
ATOM 1284 N N . PHE A 1 161 ? 13.278 -11.052 -6.898 1.00 71.19 161 PHE A N 1
ATOM 1285 C CA . PHE A 1 161 ? 12.546 -11.193 -5.637 1.00 71.19 161 PHE A CA 1
ATOM 1286 C C . PHE A 1 161 ? 13.321 -12.024 -4.610 1.00 71.19 161 PHE A C 1
ATOM 1288 O O . PHE A 1 161 ? 13.733 -13.155 -4.875 1.00 71.19 161 PHE A O 1
ATOM 1295 N N . THR A 1 162 ? 13.496 -11.474 -3.406 1.00 60.69 162 THR A N 1
ATOM 1296 C CA . THR A 1 162 ? 14.418 -12.005 -2.389 1.00 60.69 162 THR A CA 1
ATOM 1297 C C . THR A 1 162 ? 14.055 -13.366 -1.809 1.00 60.69 162 THR A C 1
ATOM 1299 O O . THR A 1 162 ? 14.977 -14.019 -1.336 1.00 60.69 162 THR A O 1
ATOM 1302 N N . THR A 1 163 ? 12.785 -13.807 -1.781 1.00 60.19 163 THR A N 1
ATOM 1303 C CA . THR A 1 163 ? 12.369 -15.196 -1.415 1.00 60.19 163 THR A CA 1
ATOM 1304 C C . THR A 1 163 ? 10.852 -15.425 -1.322 1.00 60.19 163 THR A C 1
ATOM 1306 O O . THR A 1 163 ? 10.427 -16.582 -1.319 1.00 60.19 163 THR A O 1
ATOM 1309 N N . CYS A 1 164 ? 10.022 -14.386 -1.236 1.00 63.97 164 CYS A N 1
ATOM 1310 C CA . CYS A 1 164 ? 8.570 -14.529 -1.375 1.00 63.97 164 CYS A CA 1
ATOM 1311 C C . CYS A 1 164 ? 8.190 -14.639 -2.844 1.00 63.97 164 CYS A C 1
ATOM 1313 O O . CYS A 1 164 ? 8.630 -13.849 -3.679 1.00 63.97 164 CYS A O 1
ATOM 1315 N N . VAL A 1 165 ? 7.355 -15.626 -3.156 1.00 59.06 165 VAL A N 1
ATOM 1316 C CA . VAL A 1 165 ? 6.741 -15.708 -4.475 1.00 59.06 165 VAL A CA 1
ATOM 1317 C C . VAL A 1 165 ? 5.516 -14.811 -4.449 1.00 59.06 165 VAL A C 1
ATOM 1319 O O . VAL A 1 165 ? 4.490 -15.176 -3.875 1.00 59.06 165 VAL A O 1
ATOM 1322 N N . ALA A 1 166 ? 5.622 -13.669 -5.113 1.00 59.34 166 ALA A N 1
ATOM 1323 C CA . ALA A 1 166 ? 4.489 -12.834 -5.453 1.00 59.34 166 ALA A CA 1
ATOM 1324 C C . ALA A 1 166 ? 3.615 -13.550 -6.490 1.00 59.34 166 ALA A C 1
ATOM 1326 O O . ALA A 1 166 ? 3.713 -13.298 -7.684 1.00 59.34 166 ALA A O 1
ATOM 1327 N N . ALA A 1 167 ? 2.807 -14.511 -6.051 1.00 56.44 167 ALA A N 1
ATOM 1328 C CA . ALA A 1 167 ? 1.924 -15.250 -6.940 1.00 56.44 167 ALA A CA 1
ATOM 1329 C C . ALA A 1 167 ? 0.541 -14.595 -6.958 1.00 56.44 167 ALA A C 1
ATOM 1331 O O . ALA A 1 167 ? -0.172 -14.584 -5.951 1.00 56.44 167 ALA A O 1
ATOM 1332 N N . SER A 1 168 ? 0.116 -14.118 -8.125 1.00 60.81 168 SER A N 1
ATOM 1333 C CA . SER A 1 168 ? -1.275 -13.769 -8.392 1.00 60.81 168 SER A CA 1
ATOM 1334 C C . SER A 1 168 ? -1.741 -14.499 -9.641 1.00 60.81 168 SER A C 1
ATOM 1336 O O . SER A 1 168 ? -1.440 -14.119 -10.762 1.00 60.81 168 SER A O 1
ATOM 1338 N N . GLN A 1 169 ? -2.575 -15.524 -9.454 1.00 53.72 169 GLN A N 1
ATOM 1339 C CA . GLN A 1 169 ? -3.123 -16.336 -10.553 1.00 53.72 169 GLN A CA 1
ATOM 1340 C C . GLN A 1 169 ? -3.946 -15.548 -11.594 1.00 53.72 169 GLN A C 1
ATOM 1342 O O . GLN A 1 169 ? -4.343 -16.112 -12.614 1.00 53.72 169 GLN A O 1
ATOM 1347 N N . PHE A 1 170 ? -4.279 -14.287 -11.310 1.00 62.47 170 PHE A N 1
ATOM 1348 C CA . PHE A 1 170 ? -5.083 -13.430 -12.180 1.00 62.47 170 PHE A CA 1
ATOM 1349 C C . PHE A 1 170 ? -4.275 -12.326 -12.850 1.00 62.47 170 PHE A C 1
ATOM 1351 O O . PHE A 1 170 ? -4.784 -11.717 -13.786 1.00 62.47 170 PHE A O 1
ATOM 1358 N N . ASP A 1 171 ? -3.047 -12.090 -12.399 1.00 71.44 171 ASP A N 1
ATOM 1359 C CA . ASP A 1 171 ? -2.165 -11.101 -12.987 1.00 71.44 171 ASP A CA 1
ATOM 1360 C C . ASP A 1 171 ? -1.122 -11.825 -13.848 1.00 71.44 171 ASP A C 1
ATOM 1362 O O . ASP A 1 171 ? -0.295 -12.567 -13.313 1.00 71.44 171 ASP A O 1
ATOM 1366 N N . PRO A 1 172 ? -1.153 -11.656 -15.180 1.00 65.44 172 PRO A N 1
ATOM 1367 C CA . PRO A 1 172 ? -0.222 -12.338 -16.071 1.00 65.44 172 PRO A CA 1
ATOM 1368 C C . PRO A 1 172 ? 1.241 -11.937 -15.829 1.00 65.44 172 PRO A C 1
ATOM 1370 O O . PRO A 1 172 ? 2.128 -12.625 -16.332 1.00 65.44 172 PRO A O 1
ATOM 1373 N N . PHE A 1 173 ? 1.493 -10.856 -15.083 1.00 68.81 173 PHE A N 1
ATOM 1374 C CA . PHE A 1 173 ? 2.828 -10.411 -14.703 1.00 68.81 173 PHE A CA 1
ATOM 1375 C C . PHE A 1 173 ? 3.324 -11.002 -13.370 1.00 68.81 173 PHE A C 1
ATOM 1377 O O . PHE A 1 173 ? 4.482 -10.804 -13.016 1.00 68.81 173 PHE A O 1
ATOM 1384 N N . LEU A 1 174 ? 2.475 -11.746 -12.649 1.00 65.62 174 LEU A N 1
ATOM 1385 C CA . LEU A 1 174 ? 2.764 -12.369 -11.349 1.00 65.62 174 LEU A CA 1
ATOM 1386 C C . LEU A 1 174 ? 2.438 -13.878 -11.372 1.00 65.62 174 LEU A C 1
ATOM 1388 O O . LEU A 1 174 ? 1.680 -14.378 -10.531 1.00 65.62 174 LEU A O 1
ATOM 1392 N N . LEU A 1 175 ? 2.965 -14.587 -12.379 1.00 56.12 175 LEU A N 1
ATOM 1393 C CA . LEU A 1 175 ? 2.749 -16.024 -12.626 1.00 56.12 175 LEU A CA 1
ATOM 1394 C C . LEU A 1 175 ? 3.764 -16.937 -11.929 1.00 56.12 175 LEU A C 1
ATOM 1396 O O . LEU A 1 175 ? 4.966 -16.599 -11.912 1.00 56.12 175 LEU A O 1
#

Radius of gyration: 26.79 Å; chains: 1; bounding box: 102×48×44 Å

Secondary structure (DSSP, 8-state):
---PPPP---------------------------B-TTPPPTTGGG-B----GGG---B--SEEE-SSSSSS-SB--BTGGG-TTEEEEEE-TTS-EEEEEESTTSTT--BSSSTT-TTS-SEEEEEEEEEESSSEEEEEEEEEEE---SGGGHHHHTT-BSS-----TT-TT--

pLDDT: mean 77.3, std 18.28, range [33.44, 97.88]

Foldseek 3Di:
DDDDDDDDDDDDDPPPPPPPPPPPPPPPPPVQQAAALFDDDPVPVVADPPDPCPQHDFAWASEAALAPPPPSLFGDTPSVQVQQQKWKWKAFPVRHTPDIDGRCPPPQNTPPSHSNDPVHDWHKMKMWMWGDDPDIGIDIGIHTYHHDHDPVCLVSCVPSYPDDQSADPPDSSRD